Protein AF-A0A1Y1QGU8-F1 (afdb_monomer_lite)

Foldseek 3Di:
DDDDDPVVVVLVVVLVVVLVVLVVVLVVVQDDLQVLLVVLLVVLLVQVVVQCVVPPPPDDPVVSVVVVVVLVVVVVVPSNCPVVVVVSCVVCVVPTPCVVSVVVSVVCVVCSVVSNVVSVVVSCCVSVVVSVVVVVVVVVVVVVVVVVVVPPD

Organism: NCBI:txid525917

Secondary structure (DSSP, 8-state):
-PPPPHHHHHHHHHHHHHHHHHHHHHGGGS--HHHHHHHHHHHHHHHHHHHHHHH-TT--HHHHHHHHHHHHHHHTT-TT-HHHHHHHHHHHTTTS--HHHHHHHHHHHHHHHHHHHHHHHHHHHHHHHHHHHHHHHHHHHHHHHHHHHTT--

Sequence (153 aa):
MTRLNGWQRMWVVLSALYFLLVIFIAIPIFPTQKDIVITRLANATDAIYVYRKANDANFDELDELSKFDDFVDEYHEDQTGDKSIKVMQETWGSKVDFSDVETEYRQQIDALLMDQAKSIGVTLLAWFIPVVAVYLLGFGVAWIASGFRGNRS

pLDDT: mean 87.64, std 9.81, range [50.59, 97.69]

Structure (mmCIF, N/CA/C/O backbone):
data_AF-A0A1Y1QGU8-F1
#
_entry.id   AF-A0A1Y1QGU8-F1
#
loop_
_atom_site.group_PDB
_atom_site.id
_atom_site.type_symbol
_atom_site.label_atom_id
_atom_site.label_alt_id
_atom_site.label_comp_id
_atom_site.label_asym_id
_atom_site.label_entity_id
_atom_site.label_seq_id
_atom_site.pdbx_PDB_ins_code
_atom_site.Cartn_x
_atom_site.Cartn_y
_atom_site.Cartn_z
_atom_site.occupancy
_atom_site.B_iso_or_equiv
_atom_site.auth_seq_id
_atom_site.auth_comp_id
_atom_site.auth_asym_id
_atom_site.auth_atom_id
_atom_site.pdbx_PDB_model_num
ATOM 1 N N . MET A 1 1 ? 37.558 3.445 -19.987 1.00 50.69 1 MET A N 1
ATOM 2 C CA . MET A 1 1 ? 36.189 3.945 -19.727 1.00 50.69 1 MET A CA 1
ATOM 3 C C . MET A 1 1 ? 35.428 3.972 -21.044 1.00 50.69 1 MET A C 1
ATOM 5 O O . MET A 1 1 ? 35.697 4.823 -21.882 1.00 50.69 1 MET A O 1
ATOM 9 N N . THR A 1 2 ? 34.559 2.995 -21.283 1.00 69.19 2 THR A N 1
ATOM 10 C CA . THR A 1 2 ? 33.725 2.914 -22.492 1.00 69.19 2 THR A CA 1
ATOM 11 C C . THR A 1 2 ? 32.666 4.020 -22.463 1.00 69.19 2 THR A C 1
ATOM 13 O O . THR A 1 2 ? 31.872 4.089 -21.528 1.00 69.19 2 THR A O 1
ATOM 16 N N . ARG A 1 3 ? 32.667 4.925 -23.452 1.00 85.00 3 ARG A N 1
ATOM 17 C CA . ARG A 1 3 ? 31.634 5.966 -23.595 1.00 85.00 3 ARG A CA 1
ATOM 18 C C . ARG A 1 3 ? 30.297 5.318 -23.976 1.00 85.00 3 ARG A C 1
ATOM 20 O O . ARG A 1 3 ? 30.257 4.511 -24.897 1.00 85.00 3 ARG A O 1
ATOM 27 N N . LEU A 1 4 ? 29.218 5.697 -23.289 1.00 82.31 4 LEU A N 1
ATOM 28 C CA . LEU A 1 4 ? 27.850 5.294 -23.640 1.00 82.31 4 LEU A CA 1
ATOM 29 C C . LEU A 1 4 ? 27.455 5.867 -25.007 1.00 82.31 4 LEU A C 1
ATOM 31 O O . LEU A 1 4 ? 27.697 7.047 -25.280 1.00 82.31 4 LEU A O 1
ATOM 35 N N . ASN A 1 5 ? 26.797 5.055 -25.837 1.00 87.31 5 ASN A N 1
ATOM 36 C CA . ASN A 1 5 ? 26.268 5.508 -27.124 1.00 87.31 5 ASN A CA 1
ATOM 37 C C . ASN A 1 5 ? 25.134 6.528 -26.926 1.00 87.31 5 ASN A C 1
ATOM 39 O O . ASN A 1 5 ? 24.402 6.477 -25.937 1.00 87.31 5 ASN A O 1
ATOM 43 N N . GLY A 1 6 ? 24.951 7.439 -27.892 1.00 89.06 6 GLY A N 1
ATOM 44 C CA . GLY A 1 6 ? 23.916 8.485 -27.825 1.00 89.06 6 GLY A CA 1
ATOM 45 C C . GLY A 1 6 ? 22.507 7.937 -27.553 1.00 89.06 6 GLY A C 1
ATOM 46 O O . GLY A 1 6 ? 21.774 8.502 -26.747 1.00 89.06 6 GLY A O 1
ATOM 47 N N . TRP A 1 7 ? 22.181 6.775 -28.130 1.00 89.44 7 TRP A N 1
ATOM 48 C CA . TRP A 1 7 ? 20.940 6.038 -27.867 1.00 89.44 7 TRP A CA 1
ATOM 49 C C . TRP A 1 7 ? 20.775 5.634 -26.396 1.00 89.44 7 TRP A C 1
ATOM 51 O O . TRP A 1 7 ? 19.733 5.885 -25.799 1.00 89.44 7 TRP A O 1
ATOM 61 N N . GLN A 1 8 ? 21.819 5.062 -25.787 1.00 91.81 8 GLN A N 1
ATOM 62 C CA . GLN A 1 8 ? 21.777 4.607 -24.394 1.00 91.81 8 GLN A CA 1
ATOM 63 C C . GLN A 1 8 ? 21.550 5.780 -23.438 1.00 91.81 8 GLN A C 1
ATOM 65 O O . GLN A 1 8 ? 20.783 5.659 -22.489 1.00 91.81 8 GLN A O 1
ATOM 70 N N . ARG A 1 9 ? 22.167 6.936 -23.713 1.00 94.00 9 ARG A N 1
ATOM 71 C CA . ARG A 1 9 ? 21.987 8.145 -22.895 1.00 94.00 9 ARG A CA 1
ATOM 72 C C . ARG A 1 9 ? 20.540 8.642 -22.933 1.00 94.00 9 ARG A C 1
ATOM 74 O O . ARG A 1 9 ? 19.986 8.927 -21.879 1.00 94.00 9 ARG A O 1
ATOM 81 N N . MET A 1 10 ? 19.924 8.706 -24.118 1.00 93.88 10 MET A N 1
ATOM 82 C CA . 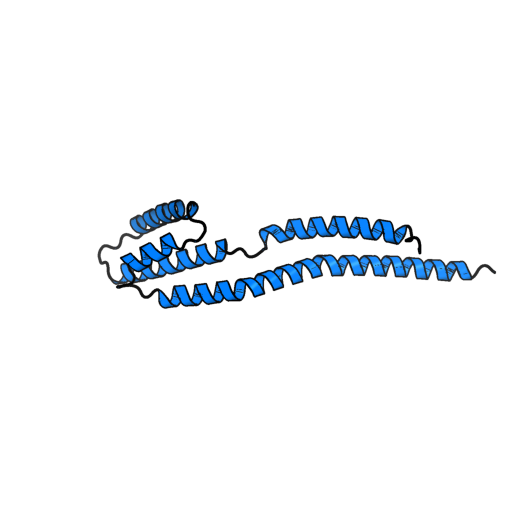MET A 1 10 ? 18.512 9.097 -24.245 1.00 93.88 10 MET A CA 1
ATOM 83 C C . MET A 1 10 ? 17.574 8.086 -23.583 1.00 93.88 10 MET A C 1
ATOM 85 O O . MET A 1 10 ? 16.657 8.485 -22.870 1.00 93.88 10 MET A O 1
ATOM 89 N N . TRP A 1 11 ? 17.830 6.787 -23.765 1.00 95.31 11 TRP A N 1
ATOM 90 C CA . TRP A 1 11 ? 17.016 5.731 -23.167 1.00 95.31 11 TRP A CA 1
ATOM 91 C C . TRP A 1 11 ? 17.018 5.784 -21.634 1.00 95.31 11 TRP A C 1
ATOM 93 O O . TRP A 1 11 ? 15.955 5.683 -21.028 1.00 95.31 11 TRP A O 1
ATOM 103 N N . VAL A 1 12 ? 18.178 6.009 -21.002 1.00 95.06 12 VAL A N 1
ATOM 104 C CA . VAL A 1 12 ? 18.266 6.143 -19.536 1.00 95.06 12 VAL A CA 1
ATOM 105 C C . VAL A 1 12 ? 17.424 7.320 -19.040 1.00 95.06 12 VAL A C 1
ATOM 107 O O . VAL A 1 12 ? 16.673 7.167 -18.080 1.00 95.06 12 VAL A O 1
ATOM 110 N N . VAL A 1 13 ? 17.510 8.478 -19.703 1.00 96.44 13 VAL A N 1
ATOM 111 C CA . VAL A 1 13 ? 16.733 9.669 -19.317 1.00 96.44 13 VAL A CA 1
ATOM 112 C C . VAL A 1 13 ? 15.233 9.412 -19.460 1.00 96.44 13 VAL A C 1
ATOM 114 O O . VAL A 1 13 ? 14.472 9.714 -18.545 1.00 96.44 13 VAL A O 1
ATOM 117 N N . LEU A 1 14 ? 14.807 8.810 -20.572 1.00 95.69 14 LEU A N 1
ATOM 118 C CA . LEU A 1 14 ? 13.398 8.495 -20.804 1.00 95.69 14 LEU A CA 1
ATOM 119 C C . LEU A 1 14 ? 12.867 7.467 -19.792 1.00 95.69 14 LEU A C 1
ATOM 121 O O . LEU A 1 14 ? 11.767 7.633 -19.276 1.00 95.69 14 LEU A O 1
ATOM 125 N N . SER A 1 15 ? 13.663 6.443 -19.471 1.00 96.06 15 SER A N 1
ATOM 126 C CA . SER A 1 15 ? 13.332 5.434 -18.457 1.00 96.06 15 SER A CA 1
ATOM 127 C C . SER A 1 15 ? 13.157 6.051 -17.068 1.00 96.06 15 SER A C 1
ATOM 129 O O . SER A 1 15 ? 12.194 5.728 -16.374 1.00 96.06 15 SER A O 1
ATOM 131 N N . ALA A 1 16 ? 14.040 6.978 -16.684 1.00 96.69 16 ALA A N 1
ATOM 132 C CA . ALA A 1 16 ? 13.941 7.688 -15.412 1.00 96.69 16 ALA A CA 1
ATOM 133 C C . ALA A 1 16 ? 12.689 8.580 -15.346 1.00 96.69 16 ALA A C 1
ATOM 135 O O . ALA A 1 16 ? 11.975 8.562 -14.347 1.00 96.69 16 ALA A O 1
ATOM 136 N N . LEU A 1 17 ? 12.381 9.317 -16.418 1.00 97.56 17 LEU A N 1
ATOM 137 C CA . LEU A 1 17 ? 11.161 10.129 -16.489 1.00 97.56 17 LEU A CA 1
ATOM 138 C C . LEU A 1 17 ? 9.896 9.265 -16.424 1.00 97.56 17 LEU A C 1
ATOM 140 O O . LEU A 1 17 ? 8.956 9.599 -15.705 1.00 97.56 17 LEU A O 1
ATOM 144 N N . TYR A 1 18 ? 9.883 8.133 -17.130 1.00 96.94 18 TYR A N 1
ATOM 145 C CA . TYR A 1 18 ? 8.770 7.191 -17.076 1.00 96.94 18 TYR A CA 1
ATOM 146 C C . TYR A 1 18 ? 8.611 6.570 -15.682 1.00 96.94 18 TYR A C 1
ATOM 148 O O . TYR A 1 18 ? 7.489 6.436 -15.202 1.00 96.94 18 TYR A O 1
ATOM 156 N N . PHE A 1 19 ? 9.715 6.262 -14.995 1.00 97.00 19 PHE A N 1
ATOM 157 C CA . PHE A 1 19 ? 9.675 5.755 -13.623 1.00 97.00 19 PHE A CA 1
ATOM 158 C C . PHE A 1 19 ? 8.976 6.720 -12.664 1.00 97.00 19 PHE A C 1
ATOM 160 O O . PHE A 1 19 ? 8.134 6.297 -11.878 1.00 97.00 19 PHE A O 1
ATOM 167 N N . LEU A 1 20 ? 9.279 8.020 -12.758 1.00 97.50 20 LEU A N 1
ATOM 168 C CA . LEU A 1 20 ? 8.628 9.043 -11.933 1.00 97.50 20 LEU A CA 1
ATOM 169 C C . LEU A 1 20 ? 7.114 9.082 -12.164 1.00 97.50 20 LEU A C 1
ATOM 171 O O . LEU A 1 20 ? 6.349 9.202 -11.210 1.00 97.50 20 LEU A O 1
ATOM 175 N N . LEU A 1 21 ? 6.682 8.933 -13.418 1.00 97.38 21 LEU A N 1
ATOM 176 C CA . LEU A 1 21 ? 5.265 8.860 -13.762 1.00 97.38 21 LEU A CA 1
ATOM 177 C C . LEU A 1 21 ? 4.601 7.605 -13.176 1.00 97.38 21 LEU A C 1
ATOM 179 O O . LEU A 1 21 ? 3.501 7.695 -12.637 1.00 97.38 21 LEU A O 1
ATOM 183 N N . VAL A 1 22 ? 5.273 6.452 -13.227 1.00 96.75 22 VAL A N 1
ATOM 184 C CA . VAL A 1 22 ? 4.773 5.208 -12.619 1.00 96.75 22 VAL A CA 1
ATOM 185 C C . VAL A 1 22 ? 4.662 5.340 -11.096 1.00 96.75 22 VAL A C 1
ATOM 187 O O . VAL A 1 22 ? 3.629 4.973 -10.541 1.00 96.75 22 VAL A O 1
ATOM 190 N N . ILE A 1 23 ? 5.665 5.920 -10.423 1.00 96.44 23 ILE A N 1
ATOM 191 C CA . ILE A 1 23 ? 5.607 6.188 -8.975 1.00 96.44 23 ILE A CA 1
ATOM 192 C C . ILE A 1 23 ? 4.414 7.082 -8.642 1.00 96.44 23 ILE A C 1
ATOM 194 O O . ILE A 1 23 ? 3.666 6.774 -7.719 1.00 96.44 23 ILE A O 1
ATOM 198 N N . PHE A 1 24 ? 4.215 8.167 -9.395 1.00 97.38 24 PHE A N 1
ATOM 199 C CA . PHE A 1 24 ? 3.114 9.098 -9.156 1.00 97.38 24 PHE A CA 1
ATOM 200 C C . PHE A 1 24 ? 1.744 8.402 -9.194 1.00 97.38 24 PHE A C 1
ATOM 202 O O . PHE A 1 24 ? 0.896 8.666 -8.347 1.00 97.38 24 PHE A O 1
ATOM 209 N N . ILE A 1 25 ? 1.553 7.467 -10.129 1.00 96.31 25 ILE A N 1
ATOM 210 C CA . ILE A 1 25 ? 0.325 6.665 -10.241 1.00 96.31 25 ILE A CA 1
ATOM 211 C C . ILE A 1 25 ? 0.221 5.617 -9.118 1.00 96.31 25 ILE A C 1
ATOM 213 O O . ILE A 1 25 ? -0.883 5.290 -8.691 1.00 96.31 25 ILE A O 1
ATOM 217 N N . ALA A 1 26 ? 1.346 5.095 -8.627 1.00 95.06 26 ALA A N 1
ATOM 218 C CA . ALA A 1 26 ? 1.374 4.052 -7.604 1.00 95.06 26 ALA A CA 1
ATOM 219 C C . ALA A 1 26 ? 1.072 4.561 -6.182 1.00 95.06 26 ALA A C 1
ATOM 221 O O . ALA A 1 26 ? 0.545 3.796 -5.377 1.00 95.06 26 ALA A O 1
ATOM 222 N N . ILE A 1 27 ? 1.364 5.832 -5.868 1.00 94.38 27 ILE A N 1
ATOM 223 C CA . ILE A 1 27 ? 1.138 6.434 -4.536 1.00 94.38 27 ILE A CA 1
ATOM 224 C C . ILE A 1 27 ? -0.276 6.170 -3.979 1.00 94.38 27 ILE A C 1
ATOM 226 O O . ILE A 1 27 ? -0.361 5.647 -2.870 1.00 94.38 27 ILE A O 1
ATOM 230 N N . PRO A 1 28 ? -1.382 6.474 -4.691 1.00 93.12 28 PRO A N 1
ATOM 231 C CA . PRO A 1 28 ? -2.732 6.265 -4.155 1.00 93.12 28 PRO A CA 1
ATOM 232 C C . PRO A 1 28 ? -3.138 4.790 -4.013 1.00 93.12 28 PRO A C 1
ATOM 234 O O . PRO A 1 28 ? -4.149 4.504 -3.387 1.00 93.12 28 PRO A O 1
ATOM 237 N N . ILE A 1 29 ? -2.387 3.857 -4.604 1.00 90.88 29 ILE A N 1
ATOM 238 C CA . ILE A 1 29 ? -2.673 2.412 -4.581 1.00 90.88 29 ILE A CA 1
ATOM 239 C C . ILE A 1 29 ? -1.860 1.721 -3.471 1.00 90.88 29 ILE A C 1
ATOM 241 O O . ILE A 1 29 ? -2.039 0.534 -3.194 1.00 90.88 29 ILE A O 1
ATOM 245 N N . PHE A 1 30 ? -0.923 2.435 -2.843 1.00 91.81 30 PHE A N 1
ATOM 246 C CA . PHE A 1 30 ? -0.041 1.848 -1.851 1.00 91.81 30 PHE A CA 1
ATOM 247 C C . PHE A 1 30 ? -0.812 1.540 -0.559 1.00 91.81 30 PHE A C 1
ATOM 249 O O . PHE A 1 30 ? -1.361 2.465 0.039 1.00 91.81 30 PHE A O 1
ATOM 256 N N . PRO A 1 31 ? -0.848 0.273 -0.104 1.00 88.88 31 PRO A N 1
ATOM 257 C CA . PRO A 1 31 ? -1.631 -0.097 1.067 1.00 88.88 31 PRO A CA 1
ATOM 258 C C . PRO A 1 31 ? -1.055 0.557 2.325 1.00 88.88 31 PRO A C 1
ATOM 260 O O . PRO A 1 31 ? 0.142 0.432 2.627 1.00 88.88 31 PRO A O 1
ATOM 263 N N . THR A 1 32 ? -1.915 1.262 3.062 1.00 90.94 32 THR A N 1
ATOM 264 C CA . THR A 1 32 ? -1.527 1.995 4.267 1.00 90.94 32 THR A CA 1
ATOM 265 C C . THR A 1 32 ? -2.101 1.346 5.521 1.00 90.94 32 THR A C 1
ATOM 267 O O . THR A 1 32 ? -3.165 0.735 5.501 1.00 90.94 32 THR A O 1
ATOM 270 N N . GLN A 1 33 ? -1.409 1.508 6.653 1.00 88.94 33 GLN A N 1
ATOM 271 C CA . GLN A 1 33 ? -1.931 1.049 7.948 1.00 88.94 33 GLN A CA 1
ATOM 272 C C . GLN A 1 33 ? -3.258 1.727 8.308 1.00 88.94 33 GLN A C 1
ATOM 274 O O . GLN A 1 33 ? -4.074 1.136 9.006 1.00 88.94 33 GLN A O 1
ATOM 279 N N . LYS A 1 34 ? -3.490 2.945 7.804 1.00 87.25 34 LYS A N 1
ATOM 280 C CA . LYS A 1 34 ? -4.704 3.714 8.091 1.00 87.25 34 LYS A CA 1
ATOM 281 C C . LYS A 1 34 ? -5.955 2.977 7.626 1.00 87.25 34 LYS A C 1
ATOM 283 O O . LYS A 1 34 ? -6.928 2.932 8.369 1.00 87.25 34 LYS A O 1
ATOM 288 N N . ASP A 1 35 ? -5.897 2.342 6.459 1.00 87.56 35 ASP A N 1
ATOM 289 C CA . ASP A 1 35 ? -7.026 1.595 5.896 1.00 87.56 35 ASP A CA 1
ATOM 290 C C . ASP A 1 35 ? -7.397 0.385 6.773 1.00 87.56 35 ASP A C 1
ATOM 292 O O . ASP A 1 35 ? -8.574 0.107 7.011 1.00 87.56 35 ASP A O 1
ATOM 296 N N . ILE A 1 36 ? -6.386 -0.289 7.332 1.00 90.81 36 ILE A N 1
ATOM 297 C CA . ILE A 1 36 ? -6.567 -1.430 8.242 1.00 90.81 36 ILE A CA 1
ATOM 298 C C . ILE A 1 36 ? -7.195 -0.976 9.564 1.00 90.81 36 ILE A C 1
ATOM 300 O O . ILE A 1 36 ? -8.117 -1.618 10.063 1.00 90.81 36 ILE A O 1
ATOM 304 N N . VAL A 1 37 ? -6.733 0.140 10.138 1.00 88.81 37 VAL A N 1
ATOM 305 C CA . VAL A 1 37 ? -7.280 0.644 11.410 1.00 88.81 37 VAL A CA 1
ATOM 306 C C . VAL A 1 37 ? -8.727 1.117 11.243 1.00 88.81 37 VAL A C 1
ATOM 308 O O . VAL A 1 37 ? -9.564 0.802 12.087 1.00 88.81 37 VAL A O 1
ATOM 311 N N . ILE A 1 38 ? -9.055 1.793 10.136 1.00 86.94 38 ILE A N 1
ATOM 312 C CA . ILE A 1 38 ? -10.441 2.183 9.819 1.00 86.94 38 ILE A CA 1
ATOM 313 C C . ILE A 1 38 ? -11.334 0.941 9.718 1.00 86.94 38 ILE A C 1
ATOM 315 O O . ILE A 1 38 ? -12.423 0.917 10.287 1.00 86.94 38 ILE A O 1
ATOM 319 N N . THR A 1 39 ? -10.852 -0.114 9.058 1.00 90.06 39 THR A N 1
ATOM 320 C CA . THR A 1 39 ? -11.587 -1.382 8.933 1.00 90.06 39 THR A CA 1
ATOM 321 C C . THR A 1 39 ? -11.786 -2.055 10.295 1.00 90.06 39 THR A C 1
ATOM 323 O O . THR A 1 39 ? -12.890 -2.486 10.614 1.00 90.06 39 THR A O 1
ATOM 326 N N . ARG A 1 40 ? -10.753 -2.079 11.151 1.00 91.44 40 ARG A N 1
ATOM 327 C CA . ARG A 1 40 ? -10.846 -2.598 12.528 1.00 91.44 40 ARG A CA 1
ATOM 328 C C . ARG A 1 40 ? -11.913 -1.861 13.337 1.00 91.44 40 ARG A C 1
ATOM 330 O O . ARG A 1 40 ? -12.689 -2.501 14.042 1.00 91.44 40 ARG A O 1
ATOM 337 N N . LEU A 1 41 ? -11.949 -0.531 13.245 1.00 89.69 41 LEU A N 1
ATOM 338 C CA . LEU A 1 41 ? -12.940 0.294 13.937 1.00 89.69 41 LEU A CA 1
ATOM 339 C C . LEU A 1 41 ? -14.351 0.043 13.414 1.00 89.69 41 LEU A C 1
ATOM 341 O O . LEU A 1 41 ? -15.260 -0.138 14.218 1.00 89.69 41 LEU A O 1
ATOM 345 N N . ALA A 1 42 ? -14.525 -0.036 12.094 1.00 88.88 42 ALA A N 1
ATOM 346 C CA . ALA A 1 42 ? -15.808 -0.370 11.488 1.00 88.88 42 ALA A CA 1
ATOM 347 C C . ALA A 1 42 ? -16.328 -1.734 11.980 1.00 88.88 42 ALA A C 1
ATOM 349 O O . ALA A 1 42 ? -17.476 -1.829 12.408 1.00 88.88 42 ALA A O 1
ATOM 350 N N . ASN A 1 43 ? -15.468 -2.758 12.015 1.00 91.44 43 ASN A N 1
ATOM 351 C CA . ASN A 1 43 ? -15.835 -4.098 12.482 1.00 91.44 43 ASN A CA 1
ATOM 352 C C . ASN A 1 43 ? -16.136 -4.127 13.994 1.00 91.44 43 ASN A C 1
ATOM 354 O O . ASN A 1 43 ? -17.062 -4.808 14.430 1.00 91.44 43 ASN A O 1
ATOM 358 N N . ALA A 1 44 ? -15.390 -3.368 14.806 1.00 90.50 44 ALA A N 1
ATOM 359 C CA . ALA A 1 44 ? -15.657 -3.237 16.241 1.00 90.50 44 ALA A CA 1
ATOM 360 C C . ALA A 1 44 ? -17.014 -2.570 16.514 1.00 90.50 44 ALA A C 1
ATOM 362 O O . ALA A 1 44 ? -17.779 -3.047 17.357 1.00 90.50 44 ALA A O 1
ATOM 363 N N . THR A 1 45 ? -17.332 -1.497 15.787 1.00 87.75 45 THR A N 1
ATOM 364 C CA . THR A 1 45 ? -18.631 -0.826 15.880 1.00 87.75 45 THR A CA 1
ATOM 365 C C . THR A 1 45 ? -19.760 -1.740 15.431 1.00 87.75 45 THR A C 1
ATOM 367 O O . THR A 1 45 ? -20.781 -1.806 16.112 1.00 87.75 45 THR A O 1
ATOM 370 N N . ASP A 1 46 ? -19.583 -2.475 14.331 1.00 90.06 46 ASP A N 1
ATOM 371 C CA . ASP A 1 46 ? -20.592 -3.416 13.839 1.00 90.06 46 ASP A CA 1
ATOM 372 C C . ASP A 1 46 ? -20.902 -4.501 14.883 1.00 90.06 46 ASP A C 1
ATOM 374 O O . ASP A 1 46 ? -22.066 -4.765 15.181 1.00 90.06 46 ASP A O 1
ATOM 378 N N . ALA A 1 47 ? -19.881 -5.040 15.558 1.00 90.88 47 ALA A N 1
ATOM 379 C CA . ALA A 1 47 ? -20.073 -6.002 16.644 1.00 90.88 47 ALA A CA 1
ATOM 380 C C . ALA A 1 47 ? -20.903 -5.426 17.812 1.00 90.88 47 ALA A C 1
ATOM 382 O O . ALA A 1 47 ? -21.798 -6.098 18.339 1.00 90.88 47 ALA A O 1
ATOM 383 N N . ILE A 1 48 ? -20.652 -4.169 18.197 1.00 89.38 48 ILE A N 1
ATOM 384 C CA . ILE A 1 48 ? -21.433 -3.467 19.229 1.00 89.38 48 ILE A CA 1
ATOM 385 C C . ILE A 1 48 ? -22.868 -3.228 18.749 1.00 89.38 48 ILE A C 1
ATOM 387 O O . ILE A 1 48 ? -23.814 -3.493 19.497 1.00 89.38 48 ILE A O 1
ATOM 391 N N . TYR A 1 49 ? -23.039 -2.766 17.509 1.00 87.31 49 TYR A N 1
ATOM 392 C CA . TYR A 1 49 ? -24.340 -2.518 16.893 1.00 87.31 49 TYR A CA 1
ATOM 393 C C . TYR A 1 49 ? -25.187 -3.795 16.871 1.00 87.31 49 TYR A C 1
ATOM 395 O O . TYR A 1 49 ? -26.322 -3.790 17.352 1.00 87.31 49 TYR A O 1
ATOM 403 N N . VAL A 1 50 ? -24.627 -4.915 16.402 1.00 89.88 50 VAL A N 1
ATOM 404 C CA . VAL A 1 50 ? -25.304 -6.219 16.351 1.00 89.88 50 VAL A CA 1
ATOM 405 C C . VAL A 1 50 ? -25.716 -6.679 17.749 1.00 89.88 50 VAL A C 1
ATOM 407 O O . VAL A 1 50 ? -26.869 -7.071 17.952 1.00 89.88 50 VAL A O 1
ATOM 410 N N . TYR A 1 51 ? -24.815 -6.590 18.733 1.00 89.12 51 TYR A N 1
ATOM 411 C CA . TYR A 1 51 ? -25.133 -6.939 20.118 1.00 89.12 51 TYR A CA 1
ATOM 412 C C . TYR A 1 51 ? -26.267 -6.077 20.678 1.00 89.12 51 TYR A C 1
ATOM 414 O O . TYR A 1 51 ? -27.190 -6.592 21.315 1.00 89.12 51 TYR A O 1
ATOM 422 N N . ARG A 1 52 ? -26.211 -4.761 20.460 1.00 87.12 52 ARG A N 1
ATOM 423 C CA . ARG A 1 52 ? -27.180 -3.824 21.024 1.00 87.12 52 ARG A CA 1
ATOM 424 C C . ARG A 1 52 ? -28.546 -3.977 20.376 1.00 87.12 52 ARG A C 1
ATOM 426 O O . ARG A 1 52 ? -29.531 -4.089 21.093 1.00 87.12 52 ARG A O 1
ATOM 433 N N . LYS A 1 53 ? -28.601 -4.105 19.052 1.00 88.62 53 LYS A N 1
ATOM 434 C CA . LYS A 1 53 ? -29.829 -4.398 18.302 1.00 88.62 53 LYS A CA 1
ATOM 435 C C . LYS A 1 53 ? -30.518 -5.678 18.777 1.00 88.62 53 LYS A C 1
ATOM 437 O O . LYS A 1 53 ? -31.742 -5.752 18.779 1.00 88.62 53 LYS A O 1
ATOM 442 N N . ALA A 1 54 ? -29.745 -6.683 19.185 1.00 89.25 54 ALA A N 1
ATOM 443 C CA . ALA A 1 54 ? -30.287 -7.936 19.702 1.00 89.25 54 ALA A CA 1
ATOM 444 C C . ALA A 1 54 ? -30.810 -7.838 21.149 1.00 89.25 54 ALA A C 1
ATOM 446 O O . ALA A 1 54 ? -31.659 -8.641 21.533 1.00 89.25 54 ALA A O 1
ATOM 447 N N . ASN A 1 55 ? -30.312 -6.892 21.954 1.00 89.38 55 ASN A N 1
ATOM 448 C CA . ASN A 1 55 ? -30.549 -6.852 23.404 1.00 89.38 55 ASN A CA 1
ATOM 449 C C . ASN A 1 55 ? -31.283 -5.598 23.912 1.00 89.38 55 ASN A C 1
ATOM 451 O O . ASN A 1 55 ? -31.762 -5.603 25.045 1.00 89.38 55 ASN A O 1
ATOM 455 N N . ASP A 1 56 ? -31.379 -4.532 23.118 1.00 86.62 56 ASP A N 1
ATOM 456 C CA . ASP A 1 56 ? -32.007 -3.265 23.495 1.00 86.62 56 ASP A CA 1
ATOM 457 C C . ASP A 1 56 ? -33.370 -3.115 22.806 1.00 86.62 56 ASP A C 1
ATOM 459 O O . ASP A 1 56 ? -33.468 -2.919 21.596 1.00 86.62 56 ASP A O 1
ATOM 463 N N . ALA A 1 57 ? -34.444 -3.209 23.592 1.00 74.12 57 ALA A N 1
ATOM 464 C CA . ALA A 1 57 ? -35.813 -3.089 23.090 1.00 74.12 57 ALA A CA 1
ATOM 465 C C . ALA A 1 57 ? -36.156 -1.671 22.593 1.00 74.12 57 ALA A C 1
ATOM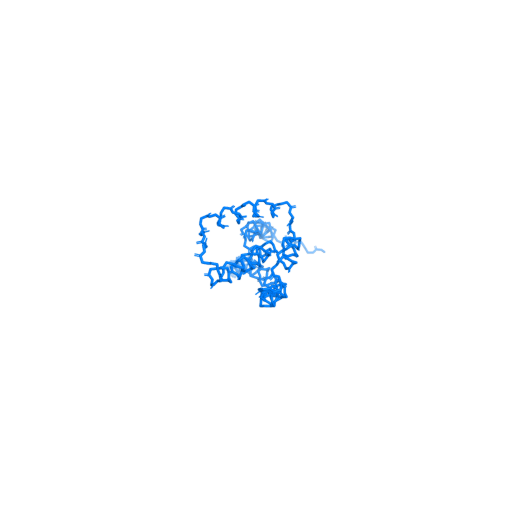 467 O O . ALA A 1 57 ? -37.134 -1.514 21.866 1.00 74.12 57 ALA A O 1
ATOM 468 N N . ASN A 1 58 ? -35.365 -0.659 22.973 1.00 81.56 58 ASN A N 1
ATOM 469 C CA . ASN A 1 58 ? -35.533 0.736 22.563 1.00 81.56 58 ASN A CA 1
ATOM 470 C C . ASN A 1 58 ? -34.399 1.197 21.638 1.00 81.56 58 ASN A C 1
ATOM 472 O O . ASN A 1 58 ? -34.046 2.375 21.634 1.00 81.56 58 ASN A O 1
ATOM 476 N N . PHE A 1 59 ? -33.805 0.273 20.884 1.00 79.62 59 PHE A N 1
ATOM 477 C CA . PHE A 1 59 ? -32.736 0.595 19.952 1.00 79.62 59 PHE A CA 1
ATOM 478 C C . PHE A 1 59 ? -33.212 1.596 18.885 1.00 79.62 59 PHE A C 1
ATOM 480 O O . PHE A 1 59 ? -34.042 1.256 18.039 1.00 79.62 59 PHE A O 1
ATOM 487 N N . ASP A 1 60 ? -32.673 2.817 18.923 1.00 81.44 60 ASP A N 1
ATOM 488 C CA . ASP A 1 60 ? -32.829 3.819 17.868 1.00 81.44 60 ASP A CA 1
ATOM 489 C C . ASP A 1 60 ? -31.557 3.852 17.014 1.00 81.44 60 ASP A C 1
ATOM 491 O O . ASP A 1 60 ? -30.481 4.247 17.462 1.00 81.44 60 ASP A O 1
ATOM 495 N N . GLU A 1 61 ? -31.687 3.402 15.770 1.00 74.31 61 GLU A N 1
ATOM 496 C CA . GLU A 1 61 ? -30.591 3.299 14.809 1.00 74.31 61 GLU A CA 1
ATOM 497 C C . GLU A 1 61 ? -30.014 4.670 14.422 1.00 74.31 61 GLU A C 1
ATOM 499 O O . GLU A 1 61 ? -28.820 4.774 14.144 1.00 74.31 61 GLU A O 1
ATOM 504 N N . LEU A 1 62 ? -30.829 5.731 14.442 1.00 75.25 62 LEU A N 1
ATOM 505 C CA . LEU A 1 62 ? -30.394 7.070 14.039 1.00 75.25 62 LEU A CA 1
ATOM 506 C C . LEU A 1 62 ? -29.512 7.742 15.101 1.00 75.25 62 LEU A C 1
ATOM 508 O O . LEU A 1 62 ? -28.536 8.396 14.741 1.00 75.25 62 LEU A O 1
ATOM 512 N N . ASP A 1 63 ? -29.812 7.544 16.389 1.00 79.94 63 ASP A N 1
ATOM 513 C CA . ASP A 1 63 ? -29.009 8.072 17.508 1.00 79.94 63 ASP A CA 1
ATOM 514 C C . ASP A 1 63 ? -27.618 7.411 17.568 1.00 79.94 63 ASP A C 1
ATOM 516 O O . ASP A 1 63 ? -26.602 8.051 17.854 1.00 79.94 63 ASP A O 1
ATOM 520 N N . GLU A 1 64 ? -27.545 6.122 17.235 1.00 72.00 64 GLU A N 1
ATOM 521 C CA . GLU A 1 64 ? -26.282 5.381 17.215 1.00 72.00 64 GLU A CA 1
ATOM 522 C C . GLU A 1 64 ? -25.405 5.746 16.016 1.00 72.00 64 GLU A C 1
ATOM 524 O O . GLU A 1 64 ? -24.194 5.900 16.176 1.00 72.00 64 GLU A O 1
ATOM 529 N N . LEU A 1 65 ? -26.002 5.961 14.838 1.00 72.25 65 LEU A N 1
ATOM 530 C CA . LEU A 1 65 ? -25.263 6.449 13.673 1.00 72.25 65 LEU A CA 1
ATOM 531 C C . LEU A 1 65 ? -24.667 7.843 13.918 1.00 72.25 65 LEU A C 1
ATOM 533 O O . LEU A 1 65 ? -23.532 8.078 13.514 1.00 72.25 65 LEU A O 1
ATOM 537 N N . SER A 1 66 ? -25.367 8.739 14.630 1.00 79.81 66 SER A N 1
ATOM 538 C CA . SER A 1 66 ? -24.796 10.049 14.982 1.00 79.81 66 SER A CA 1
ATOM 539 C C . SER A 1 66 ? -23.631 9.959 15.966 1.00 79.81 66 SER A C 1
ATOM 541 O O . SER A 1 66 ? -22.637 10.654 15.794 1.00 79.81 66 SER A O 1
ATOM 543 N N . LYS A 1 67 ? -23.699 9.066 16.963 1.00 76.06 67 LYS A N 1
ATOM 544 C CA . LYS A 1 67 ? -22.577 8.860 17.899 1.00 76.06 67 LYS A CA 1
ATOM 545 C C . LYS A 1 67 ? -21.367 8.232 17.223 1.00 76.06 67 LYS A C 1
ATOM 547 O O . LYS A 1 67 ? -20.241 8.465 17.653 1.00 76.06 67 LYS A O 1
ATOM 552 N N . PHE A 1 68 ? -21.594 7.409 16.201 1.00 70.81 68 PHE A N 1
ATOM 553 C CA . PHE A 1 68 ? -20.509 6.866 15.399 1.00 70.81 68 PHE A CA 1
ATOM 554 C C . PHE A 1 68 ? -19.803 7.963 14.596 1.00 70.81 68 PHE A C 1
ATOM 556 O O . PHE A 1 68 ? -18.579 7.955 14.551 1.00 70.81 68 PHE A O 1
ATOM 563 N N . ASP A 1 69 ? -20.544 8.918 14.032 1.00 74.25 69 ASP A N 1
ATOM 564 C CA . ASP A 1 69 ? -19.968 10.058 13.303 1.00 74.25 69 ASP A CA 1
ATOM 565 C C . ASP A 1 69 ? -19.068 10.910 14.219 1.00 74.25 69 ASP A C 1
ATOM 567 O O . ASP A 1 69 ? -17.894 11.112 13.915 1.00 74.25 69 ASP A O 1
ATOM 571 N N . ASP A 1 70 ? -19.559 11.265 15.414 1.00 75.88 70 ASP A N 1
ATOM 572 C CA . ASP A 1 70 ? -18.773 11.983 16.434 1.00 75.88 70 ASP A CA 1
ATOM 573 C C . ASP A 1 70 ? -17.499 11.215 16.836 1.00 75.88 70 ASP A C 1
ATOM 575 O O . ASP A 1 70 ? -16.432 11.791 17.057 1.00 75.88 70 ASP A O 1
ATOM 579 N N . PHE A 1 71 ? -17.592 9.887 16.916 1.00 69.94 71 PHE A N 1
ATOM 580 C CA . PHE A 1 71 ? -16.462 9.030 17.255 1.00 69.94 71 PHE A CA 1
ATOM 581 C C . PHE A 1 71 ? -15.432 8.923 16.120 1.00 69.94 71 PHE A C 1
ATOM 583 O O . PHE A 1 71 ? -14.229 8.837 16.379 1.00 69.94 71 PHE A O 1
ATOM 590 N N . VAL A 1 72 ? -15.880 8.918 14.861 1.00 69.44 72 VAL A N 1
ATOM 591 C CA . VAL A 1 72 ? -15.002 8.953 13.681 1.00 69.44 72 VAL A CA 1
ATOM 592 C C . VAL A 1 72 ? -14.268 10.294 13.601 1.00 69.44 72 VAL A C 1
ATOM 594 O O . VAL A 1 72 ? -13.074 10.318 13.288 1.00 69.44 72 VAL A O 1
ATOM 597 N N . ASP A 1 73 ? -14.935 11.387 13.966 1.00 72.94 73 ASP A N 1
ATOM 598 C CA . ASP A 1 73 ? -14.318 12.709 14.074 1.00 72.94 73 ASP A CA 1
ATOM 599 C C . ASP A 1 73 ? -13.263 12.772 15.192 1.00 72.94 73 ASP A C 1
ATOM 601 O O . ASP A 1 73 ? -12.170 13.298 14.974 1.00 72.94 73 ASP A O 1
ATOM 605 N N . GLU A 1 74 ? -13.511 12.165 16.357 1.00 69.06 74 GLU A N 1
ATOM 606 C CA . GLU A 1 74 ? -12.497 12.043 17.420 1.00 69.06 74 GLU A CA 1
ATOM 607 C C . GLU A 1 74 ? -11.324 11.135 16.997 1.00 69.06 74 GLU A C 1
ATOM 609 O O . GLU A 1 74 ? -10.156 11.404 17.297 1.00 69.06 74 GLU A O 1
ATOM 614 N N . TYR A 1 75 ? -11.599 10.089 16.213 1.00 65.19 75 TYR A N 1
ATOM 615 C CA . TYR A 1 75 ? -10.575 9.208 15.651 1.00 65.19 75 TYR A CA 1
ATOM 616 C C . TYR A 1 75 ? -9.637 9.922 14.664 1.00 65.19 75 TYR A C 1
ATOM 618 O O . TYR A 1 75 ? -8.457 9.571 14.577 1.00 65.19 75 TYR A O 1
ATOM 626 N N . HIS A 1 76 ? -10.095 10.965 13.965 1.00 67.50 76 HIS A N 1
ATOM 627 C CA . HIS A 1 76 ? -9.220 11.754 13.094 1.00 67.50 76 HIS A CA 1
ATOM 628 C C . HIS A 1 76 ? -8.032 12.396 13.842 1.00 67.50 76 HIS A C 1
ATOM 630 O O . HIS A 1 76 ? -7.020 12.717 13.206 1.00 67.50 76 HIS A O 1
ATOM 636 N N . GLU A 1 77 ? -8.100 12.515 15.173 1.00 70.31 77 GLU A N 1
ATOM 637 C CA . GLU A 1 77 ? -7.019 13.021 16.022 1.00 70.31 77 GLU A CA 1
ATOM 638 C C . GLU A 1 77 ? -6.015 11.926 16.468 1.00 70.31 77 GLU A C 1
ATOM 640 O O . GLU A 1 77 ? -4.838 12.228 16.692 1.00 70.31 77 GLU A O 1
ATOM 645 N N . ASP A 1 78 ? -6.416 10.645 16.517 1.00 71.88 78 ASP A N 1
ATOM 646 C CA . ASP A 1 78 ? -5.585 9.507 16.958 1.00 71.88 78 ASP A CA 1
ATOM 647 C C . ASP A 1 78 ? -5.288 8.515 15.818 1.00 71.88 78 ASP A C 1
ATOM 649 O O . ASP A 1 78 ? -5.999 7.538 15.595 1.00 71.88 78 ASP A O 1
ATOM 653 N N . GLN A 1 79 ? -4.178 8.730 15.102 1.00 68.06 79 GLN A N 1
ATOM 654 C CA . GLN A 1 79 ? -3.838 7.968 13.886 1.00 68.06 79 GLN A CA 1
ATOM 655 C C . GLN A 1 79 ? -3.655 6.450 14.068 1.00 68.06 79 GLN A C 1
ATOM 657 O O . GLN A 1 79 ? -3.576 5.743 13.062 1.00 68.06 79 GLN A O 1
ATOM 662 N N . THR A 1 80 ? -3.530 5.940 15.296 1.00 74.50 80 THR A N 1
ATOM 663 C CA . THR A 1 80 ? -3.362 4.500 15.550 1.00 74.50 80 THR A CA 1
ATOM 664 C C . THR A 1 80 ? -4.668 3.785 15.886 1.00 74.50 80 THR A C 1
ATOM 666 O O . THR A 1 80 ? -4.714 2.563 15.786 1.00 74.50 80 THR A O 1
ATOM 669 N N . GLY A 1 81 ? -5.722 4.505 16.292 1.00 76.00 81 GLY A N 1
ATOM 670 C CA . GLY A 1 81 ? -7.012 3.919 16.694 1.00 76.00 81 GLY A CA 1
ATOM 671 C C . GLY A 1 81 ? -6.974 3.037 17.936 1.00 76.00 81 GLY A C 1
ATOM 672 O O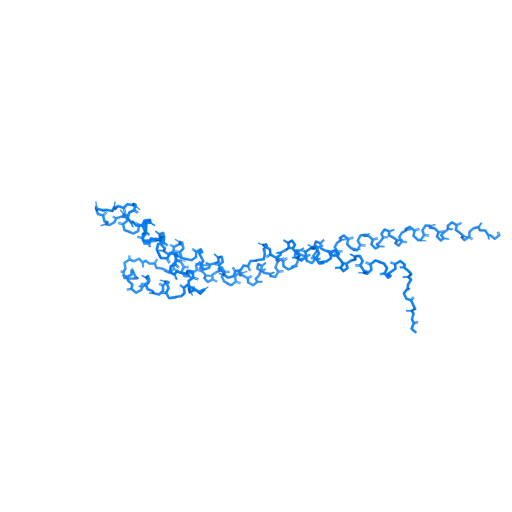 . GLY A 1 81 ? -7.989 2.447 18.309 1.00 76.00 81 GLY A O 1
ATOM 673 N N . ASP A 1 82 ? -5.824 2.947 18.601 1.00 85.19 82 ASP A N 1
ATOM 674 C CA . ASP A 1 82 ? -5.656 2.091 19.768 1.00 85.19 82 ASP A CA 1
ATOM 675 C C . ASP A 1 82 ? -6.431 2.630 20.970 1.00 85.19 82 ASP A C 1
ATOM 677 O O . ASP A 1 82 ? -6.983 1.838 21.734 1.00 85.19 82 ASP A O 1
ATOM 681 N N . LYS A 1 83 ? -6.526 3.958 21.143 1.00 85.62 83 LYS A N 1
ATOM 682 C CA . LYS A 1 83 ? -7.330 4.534 22.232 1.00 85.62 83 LYS A CA 1
ATOM 683 C C . LYS A 1 83 ? -8.809 4.244 22.022 1.00 85.62 83 LYS A C 1
ATOM 685 O O . LYS A 1 83 ? -9.461 3.752 22.937 1.00 85.62 83 LYS A O 1
ATOM 690 N N . SER A 1 84 ? -9.298 4.488 20.811 1.00 84.12 84 SER A N 1
ATOM 691 C CA . SER A 1 84 ? -10.670 4.231 20.379 1.00 84.12 84 SER A CA 1
ATOM 692 C C . SER A 1 84 ? -11.085 2.778 20.634 1.00 84.12 84 SER A C 1
ATOM 694 O O . SER A 1 84 ? -12.068 2.525 21.332 1.00 84.12 84 SER A O 1
ATOM 696 N N . ILE A 1 85 ? -10.288 1.810 20.168 1.00 86.94 85 ILE A N 1
ATOM 697 C CA . ILE A 1 85 ? -10.555 0.384 20.407 1.00 86.94 85 ILE A CA 1
ATOM 698 C C . ILE A 1 85 ? -10.470 0.036 21.893 1.00 86.94 85 ILE A C 1
ATOM 700 O O . ILE A 1 85 ? -11.310 -0.707 22.397 1.00 86.94 85 ILE A O 1
ATOM 704 N N . LYS A 1 86 ? -9.489 0.577 22.621 1.00 89.19 86 LYS A N 1
ATOM 705 C CA . LYS A 1 86 ? -9.343 0.312 24.054 1.00 89.19 86 LYS A CA 1
ATOM 706 C C . LYS A 1 86 ? -10.552 0.804 24.849 1.00 89.19 86 LYS A C 1
ATOM 708 O O . LYS A 1 86 ? -11.049 0.068 25.694 1.00 89.19 86 LYS A O 1
ATOM 713 N N . VAL A 1 87 ? -11.063 1.999 24.551 1.00 86.81 87 VAL A N 1
ATOM 714 C CA . VAL A 1 87 ? -12.279 2.537 25.180 1.00 86.81 87 VAL A CA 1
ATOM 715 C C . VAL A 1 87 ? -13.486 1.649 24.870 1.00 86.81 87 VAL A C 1
ATOM 717 O O . VAL A 1 87 ? -14.259 1.329 25.778 1.00 86.81 87 VAL A O 1
ATOM 720 N N . MET A 1 88 ? -13.628 1.182 23.624 1.00 86.75 88 MET A N 1
ATOM 721 C CA . MET A 1 88 ? -14.686 0.234 23.260 1.00 86.75 88 MET A CA 1
ATOM 722 C C . MET A 1 88 ? -14.561 -1.087 24.023 1.00 86.75 88 MET A C 1
ATOM 724 O O . MET A 1 88 ? -15.551 -1.567 24.568 1.00 86.75 88 MET A O 1
ATOM 728 N N . GLN A 1 89 ? -13.359 -1.654 24.120 1.00 90.38 89 GLN A N 1
ATOM 729 C CA . GLN A 1 89 ? -13.108 -2.895 24.854 1.00 90.38 89 GLN A CA 1
ATOM 730 C C . GLN A 1 89 ? -13.340 -2.740 26.361 1.00 90.38 89 GLN A C 1
ATOM 732 O O . GLN A 1 89 ? -13.931 -3.620 26.979 1.00 90.38 89 GLN A O 1
ATOM 737 N N . GLU A 1 90 ? -12.933 -1.627 26.970 1.00 89.94 90 GLU A N 1
ATOM 738 C CA . GLU A 1 90 ? -13.189 -1.360 28.391 1.00 89.94 90 GLU A CA 1
ATOM 739 C C . GLU A 1 90 ? -14.690 -1.189 28.673 1.00 89.94 90 GLU A C 1
ATOM 741 O O . GLU A 1 90 ? -15.192 -1.669 29.690 1.00 89.94 90 GLU A O 1
ATOM 746 N N . THR A 1 91 ? -15.426 -0.564 27.749 1.00 88.50 91 THR A N 1
ATOM 747 C CA . THR A 1 91 ? -16.865 -0.296 27.898 1.00 88.50 91 THR A CA 1
ATOM 748 C C . THR A 1 91 ? -17.725 -1.526 27.589 1.00 88.50 91 THR A C 1
ATOM 750 O O . THR A 1 91 ? -18.689 -1.818 28.302 1.00 88.50 91 THR A O 1
ATOM 753 N N . TRP A 1 92 ? -17.383 -2.265 26.532 1.00 89.12 92 TRP A N 1
ATOM 754 C CA . TRP A 1 92 ? -18.219 -3.316 25.944 1.00 89.12 92 TRP A CA 1
ATOM 755 C C . TRP A 1 92 ? -17.605 -4.711 25.997 1.00 89.12 92 TRP A C 1
ATOM 757 O O . TRP A 1 92 ? -18.322 -5.674 25.753 1.00 89.12 92 TRP A O 1
ATOM 767 N N . GLY A 1 93 ? -16.332 -4.872 26.358 1.00 90.00 93 GLY A N 1
ATOM 768 C CA . GLY A 1 93 ? -15.630 -6.163 26.300 1.00 90.00 93 GLY A CA 1
ATOM 769 C C . GLY A 1 93 ? -16.161 -7.233 27.256 1.00 90.00 93 GLY A C 1
ATOM 77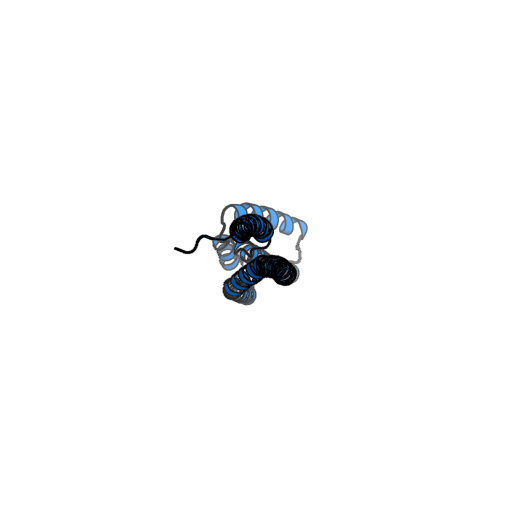0 O O . GLY A 1 93 ? -15.851 -8.407 27.102 1.00 90.00 93 GLY A O 1
ATOM 771 N N . SER A 1 94 ? -16.997 -6.857 28.230 1.00 93.06 94 SER A N 1
ATOM 772 C CA . SER A 1 94 ? -17.740 -7.818 29.062 1.00 93.06 94 SER A CA 1
ATOM 773 C C . SER A 1 94 ? -18.993 -8.387 28.382 1.00 93.06 94 SER A C 1
ATOM 775 O O . SER A 1 94 ? -19.549 -9.376 28.855 1.00 93.06 94 SER A O 1
ATOM 777 N N . LYS A 1 95 ? -19.460 -7.750 27.303 1.00 91.12 95 LYS A N 1
ATOM 778 C CA . LYS A 1 95 ? -20.730 -8.029 26.616 1.00 91.12 95 LYS A CA 1
ATOM 779 C C . LYS A 1 95 ? -20.539 -8.478 25.170 1.00 91.12 95 LYS A C 1
ATOM 781 O O . LYS A 1 95 ? -21.314 -9.292 24.681 1.00 91.12 95 LYS A O 1
ATOM 786 N N . VAL A 1 96 ? -19.534 -7.921 24.505 1.00 92.12 96 VAL A N 1
ATOM 787 C CA . VAL A 1 96 ? -19.200 -8.143 23.100 1.00 92.12 96 VAL A CA 1
ATOM 788 C C . VAL A 1 96 ? -17.838 -8.812 23.046 1.00 92.12 96 VAL A C 1
ATOM 790 O O . VAL A 1 96 ? -16.890 -8.349 23.684 1.00 92.12 96 VAL A O 1
ATOM 793 N N . ASP A 1 97 ? -17.747 -9.902 22.292 1.00 92.69 97 ASP A N 1
ATOM 794 C CA . ASP A 1 97 ? -16.474 -10.557 22.033 1.00 92.69 97 ASP A CA 1
ATOM 795 C C . ASP A 1 97 ? -15.741 -9.826 20.900 1.00 92.69 97 ASP A C 1
ATOM 797 O O . ASP A 1 97 ? -16.208 -9.785 19.764 1.00 92.69 97 ASP A O 1
ATOM 801 N N . PHE A 1 98 ? -14.594 -9.230 21.223 1.00 92.81 98 PHE A N 1
ATOM 802 C CA . PHE A 1 98 ? -13.727 -8.544 20.259 1.00 92.81 98 PHE A CA 1
ATOM 803 C C . PHE A 1 98 ? -12.594 -9.438 19.734 1.00 92.81 98 PHE A C 1
ATOM 805 O O . PHE A 1 98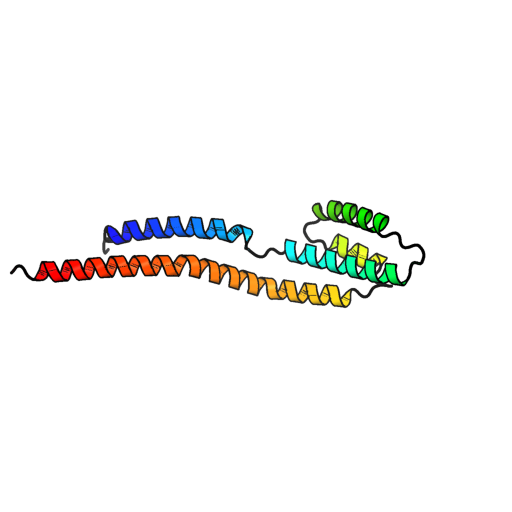 ? -11.715 -8.952 19.020 1.00 92.81 98 PHE A O 1
ATOM 812 N N . SER A 1 99 ? -12.568 -10.723 20.098 1.00 93.12 99 SER A N 1
ATOM 813 C CA . SER A 1 99 ? -11.502 -11.643 19.694 1.00 93.12 99 SER A CA 1
ATOM 814 C C . SER A 1 99 ? -11.441 -11.838 18.178 1.00 93.12 99 SER A C 1
ATOM 816 O O . SER A 1 99 ? -10.342 -11.857 17.618 1.00 93.12 99 SER A O 1
ATOM 818 N N . ASP A 1 100 ? -12.593 -11.888 17.505 1.00 92.94 100 ASP A N 1
ATOM 819 C CA . ASP A 1 100 ? -12.675 -11.991 16.045 1.00 92.94 100 ASP A CA 1
ATOM 820 C C . ASP A 1 100 ? -12.098 -10.741 15.366 1.00 92.94 100 ASP A C 1
ATOM 822 O O . ASP A 1 100 ? -11.241 -10.851 14.488 1.00 92.94 100 ASP A O 1
ATOM 826 N N . VAL A 1 101 ? -12.471 -9.549 15.848 1.00 92.56 101 VAL A N 1
ATOM 827 C CA . VAL A 1 101 ? -11.967 -8.259 15.338 1.00 92.56 101 VAL A CA 1
ATOM 828 C C . VAL A 1 101 ? -10.450 -8.145 15.517 1.00 92.56 101 VAL A C 1
ATOM 830 O O . VAL A 1 101 ? -9.737 -7.706 14.615 1.00 92.56 101 VAL A O 1
ATOM 833 N N . GLU A 1 102 ? -9.928 -8.562 16.672 1.00 92.69 102 GLU A N 1
ATOM 834 C CA . GLU A 1 102 ? -8.489 -8.549 16.951 1.00 92.69 102 GLU A CA 1
ATOM 835 C C . GLU A 1 102 ? -7.727 -9.580 16.106 1.00 92.69 102 GLU A C 1
ATOM 837 O O . GLU A 1 102 ? -6.615 -9.311 15.644 1.00 92.69 102 GLU A O 1
ATOM 842 N N . THR A 1 103 ? -8.317 -10.755 15.883 1.00 95.00 103 THR A N 1
ATOM 843 C CA . THR A 1 103 ? -7.725 -11.801 15.043 1.00 95.00 103 THR A CA 1
ATOM 844 C C . THR A 1 103 ? -7.636 -11.341 13.593 1.00 95.00 103 THR A C 1
ATOM 846 O O . THR A 1 103 ? -6.579 -11.476 12.974 1.00 95.00 103 THR A O 1
ATOM 849 N N . GLU A 1 104 ? -8.707 -10.752 13.063 1.00 93.00 104 GLU A N 1
ATOM 850 C CA . GLU A 1 104 ? -8.735 -10.209 11.708 1.00 93.00 104 GLU A CA 1
ATOM 851 C C . GLU A 1 104 ? -7.740 -9.053 11.546 1.00 93.00 104 GLU A C 1
ATOM 853 O O . GLU A 1 104 ? -6.952 -9.040 10.600 1.00 93.00 104 GLU A O 1
ATOM 858 N N . TYR A 1 105 ? -7.691 -8.134 12.515 1.00 92.25 105 TYR A N 1
ATOM 859 C CA . TYR A 1 105 ? -6.716 -7.044 12.534 1.00 92.25 105 TYR A CA 1
ATOM 860 C C . TYR A 1 105 ? -5.275 -7.561 12.465 1.00 92.25 105 TYR A C 1
ATOM 862 O O . TYR A 1 105 ? -4.487 -7.098 11.639 1.00 92.25 105 TYR A O 1
ATOM 870 N N . ARG A 1 106 ? -4.925 -8.560 13.285 1.00 93.50 106 ARG A N 1
ATOM 871 C CA . ARG A 1 106 ? -3.584 -9.170 13.269 1.00 93.50 106 ARG A CA 1
ATOM 872 C C . ARG A 1 106 ? -3.266 -9.811 11.927 1.00 93.50 106 ARG A C 1
ATOM 874 O O . ARG A 1 106 ? -2.178 -9.594 11.406 1.00 93.50 106 ARG A O 1
ATOM 881 N N . GLN A 1 107 ? -4.218 -10.538 11.347 1.00 94.94 107 GLN A N 1
ATOM 882 C CA . GLN A 1 107 ? -4.047 -11.137 10.024 1.00 94.94 107 GLN A CA 1
ATOM 883 C C . GLN A 1 107 ? -3.802 -10.076 8.944 1.00 94.94 107 GLN A C 1
ATOM 885 O O . GLN A 1 107 ? -2.910 -10.254 8.117 1.00 94.94 107 GLN A O 1
ATOM 890 N N . GLN A 1 108 ? -4.541 -8.964 8.965 1.00 92.88 108 GLN A N 1
ATOM 891 C CA . GLN A 1 108 ? -4.360 -7.869 8.008 1.00 92.88 108 GLN A CA 1
ATOM 892 C C . GLN A 1 108 ? -3.021 -7.143 8.205 1.00 92.88 108 GLN A C 1
ATOM 894 O O . GLN A 1 108 ? -2.345 -6.831 7.226 1.00 92.88 108 GLN A O 1
ATOM 899 N N . ILE A 1 109 ? -2.594 -6.910 9.450 1.00 92.25 109 ILE A N 1
ATOM 900 C CA . ILE A 1 109 ? -1.290 -6.299 9.753 1.00 92.25 109 ILE A CA 1
ATOM 901 C C . ILE A 1 109 ? -0.132 -7.205 9.321 1.00 92.25 109 ILE A C 1
ATOM 903 O O . ILE A 1 109 ? 0.824 -6.722 8.713 1.00 92.25 109 ILE A O 1
ATOM 907 N N . ASP A 1 110 ? -0.218 -8.508 9.580 1.00 93.44 110 ASP A N 1
ATOM 908 C CA . ASP A 1 110 ? 0.809 -9.462 9.155 1.00 93.44 110 ASP A CA 1
ATOM 909 C C . ASP A 1 110 ? 0.846 -9.591 7.621 1.00 93.44 110 ASP A C 1
ATOM 911 O O . ASP A 1 110 ? 1.920 -9.680 7.017 1.00 93.44 110 ASP A O 1
ATOM 915 N N . ALA A 1 111 ? -0.320 -9.530 6.968 1.00 93.50 111 ALA A N 1
ATOM 916 C CA . ALA A 1 111 ? -0.434 -9.504 5.513 1.00 93.50 111 ALA A CA 1
ATOM 917 C C . ALA A 1 111 ? 0.032 -8.175 4.896 1.00 93.50 111 ALA A C 1
ATOM 919 O O . ALA A 1 111 ? 0.489 -8.176 3.753 1.00 93.50 111 ALA A O 1
ATOM 920 N N . LEU A 1 112 ? 0.010 -7.061 5.638 1.00 93.56 112 LEU A N 1
ATOM 921 C CA . LEU A 1 112 ? 0.346 -5.733 5.120 1.00 93.56 112 LEU A CA 1
ATOM 922 C C . LEU A 1 112 ? 1.745 -5.690 4.505 1.00 93.56 112 LEU A C 1
ATOM 924 O O . LEU A 1 112 ? 1.926 -5.113 3.436 1.00 93.56 112 LEU A O 1
ATOM 928 N N . LEU A 1 113 ? 2.740 -6.310 5.147 1.00 90.94 113 LEU A N 1
ATOM 929 C CA . LEU A 1 113 ? 4.098 -6.357 4.596 1.00 90.94 113 LEU A CA 1
ATOM 930 C C . LEU A 1 113 ? 4.139 -7.121 3.269 1.00 90.94 113 LEU A C 1
ATOM 932 O O . LEU A 1 113 ? 4.833 -6.706 2.338 1.00 90.94 113 LEU A O 1
ATOM 936 N N . MET A 1 114 ? 3.380 -8.214 3.168 1.00 93.69 114 MET A N 1
ATOM 937 C CA . MET A 1 114 ? 3.261 -8.987 1.934 1.00 93.69 114 MET A CA 1
ATOM 938 C C . MET A 1 114 ? 2.551 -8.176 0.844 1.00 93.69 114 MET A C 1
ATOM 940 O O . MET A 1 114 ? 3.015 -8.145 -0.296 1.00 93.69 114 MET A O 1
ATOM 944 N N . ASP A 1 115 ? 1.476 -7.468 1.183 1.00 92.25 115 ASP A N 1
ATOM 945 C CA . ASP A 1 115 ? 0.720 -6.645 0.240 1.00 92.25 115 ASP A CA 1
ATOM 946 C C . ASP A 1 115 ? 1.515 -5.423 -0.232 1.00 92.25 115 ASP A C 1
ATOM 948 O O . ASP A 1 115 ? 1.521 -5.107 -1.425 1.00 92.25 115 ASP A O 1
ATOM 952 N N . GLN A 1 116 ? 2.279 -4.787 0.660 1.00 93.38 116 GLN A N 1
ATOM 953 C CA . GLN A 1 116 ? 3.228 -3.730 0.306 1.00 93.38 116 GLN A CA 1
ATOM 954 C C . GLN A 1 116 ? 4.322 -4.262 -0.623 1.00 93.38 116 GLN A C 1
ATOM 956 O O . GLN A 1 116 ? 4.591 -3.658 -1.663 1.00 93.38 116 GLN A O 1
ATOM 961 N N . ALA A 1 117 ? 4.916 -5.417 -0.307 1.00 94.56 117 ALA A N 1
ATOM 962 C CA . ALA A 1 117 ? 5.926 -6.042 -1.157 1.00 94.56 117 ALA A CA 1
ATOM 963 C C . ALA A 1 117 ? 5.365 -6.397 -2.543 1.00 94.56 117 ALA A C 1
ATOM 965 O O . ALA A 1 117 ? 6.015 -6.152 -3.563 1.00 94.56 117 ALA A O 1
ATOM 966 N N . LYS A 1 118 ? 4.134 -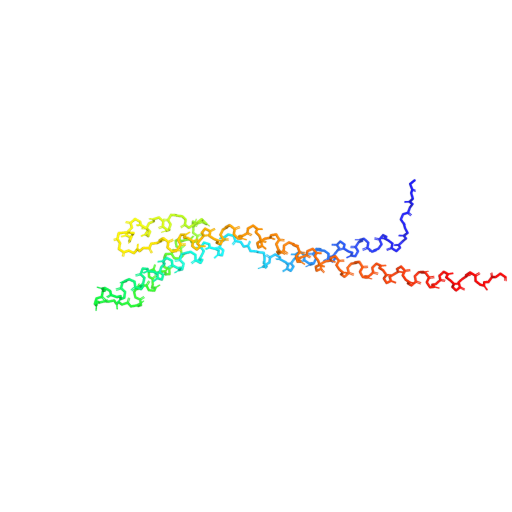6.913 -2.599 1.00 94.94 118 LYS A N 1
ATOM 967 C CA . LYS A 1 118 ? 3.425 -7.212 -3.844 1.00 94.94 118 LYS A CA 1
ATOM 968 C C . LYS A 1 118 ? 3.160 -5.944 -4.655 1.00 94.94 118 LYS A C 1
ATOM 970 O O . LYS A 1 118 ? 3.438 -5.933 -5.852 1.00 94.94 118 LYS A O 1
ATOM 975 N N . SER A 1 119 ? 2.683 -4.876 -4.018 1.00 93.44 119 SER A N 1
ATOM 976 C CA . SER A 1 119 ? 2.429 -3.584 -4.669 1.00 93.44 119 SER A CA 1
ATOM 977 C C . SER A 1 119 ? 3.716 -2.973 -5.240 1.00 93.44 119 SER A C 1
ATOM 979 O O . SER A 1 119 ? 3.753 -2.567 -6.407 1.00 93.44 119 SER A O 1
ATOM 981 N N . ILE A 1 120 ? 4.818 -3.017 -4.482 1.00 94.81 120 ILE A N 1
ATOM 982 C CA . ILE A 1 120 ? 6.148 -2.596 -4.952 1.00 94.81 120 ILE A CA 1
ATOM 983 C C . ILE A 1 120 ? 6.588 -3.447 -6.146 1.00 94.81 120 ILE A C 1
ATOM 985 O O . ILE A 1 120 ? 7.017 -2.904 -7.164 1.00 94.81 120 ILE A O 1
ATOM 989 N N . GLY A 1 121 ? 6.452 -4.772 -6.058 1.00 96.25 121 GLY A N 1
ATOM 990 C CA . GLY A 1 121 ? 6.816 -5.690 -7.137 1.00 96.25 121 GLY A CA 1
ATOM 991 C C . GLY A 1 121 ? 6.042 -5.415 -8.427 1.00 96.25 121 GLY A C 1
ATOM 992 O O . GLY A 1 121 ? 6.641 -5.308 -9.496 1.00 96.25 121 GLY A O 1
ATOM 993 N N . VAL A 1 122 ? 4.724 -5.226 -8.332 1.00 95.56 122 VAL A N 1
ATOM 994 C CA . VAL A 1 122 ? 3.872 -4.876 -9.479 1.00 95.56 122 VAL A CA 1
ATOM 995 C C . VAL A 1 122 ? 4.274 -3.524 -10.070 1.00 95.56 122 VAL A C 1
ATOM 997 O O . VAL A 1 122 ? 4.412 -3.415 -11.287 1.00 95.56 122 VAL A O 1
ATOM 1000 N N . THR A 1 123 ? 4.534 -2.520 -9.230 1.00 95.81 123 THR A N 1
ATOM 1001 C CA . THR A 1 123 ? 4.980 -1.186 -9.665 1.00 95.81 123 THR A CA 1
ATOM 1002 C C . THR A 1 123 ? 6.312 -1.258 -10.418 1.00 95.81 123 THR A C 1
ATOM 1004 O O . THR A 1 123 ? 6.461 -0.680 -11.497 1.00 95.81 123 THR A O 1
ATOM 1007 N N . LEU A 1 124 ? 7.274 -2.026 -9.897 1.00 96.12 124 LEU A N 1
ATOM 1008 C CA . LEU A 1 124 ? 8.563 -2.249 -10.551 1.00 96.12 124 LEU A CA 1
ATOM 1009 C C . LEU A 1 124 ? 8.406 -2.969 -11.891 1.00 96.12 124 LEU A C 1
ATOM 1011 O O . LEU A 1 124 ? 9.053 -2.577 -12.859 1.00 96.12 124 LEU A O 1
ATOM 1015 N N . LEU A 1 125 ? 7.541 -3.981 -11.980 1.00 97.56 125 LEU A N 1
ATOM 1016 C CA . LEU A 1 125 ? 7.274 -4.694 -13.232 1.00 97.56 125 LEU A CA 1
ATOM 1017 C C . LEU A 1 125 ? 6.602 -3.794 -14.274 1.00 97.56 125 LEU A C 1
ATOM 1019 O O . LEU A 1 125 ? 7.009 -3.806 -15.438 1.00 97.56 125 LEU A O 1
ATOM 1023 N N . ALA A 1 126 ? 5.624 -2.987 -13.857 1.00 95.38 126 ALA A N 1
ATOM 1024 C CA . ALA A 1 126 ? 4.932 -2.034 -14.720 1.00 95.38 126 ALA A CA 1
ATOM 1025 C C . ALA A 1 126 ? 5.892 -1.000 -15.330 1.00 95.38 126 ALA A C 1
ATOM 1027 O O . ALA A 1 126 ? 5.717 -0.607 -16.479 1.00 95.38 126 ALA A O 1
ATOM 1028 N N . TRP A 1 127 ? 6.939 -0.605 -14.602 1.00 97.19 127 TRP A N 1
ATOM 1029 C CA . TRP A 1 127 ? 8.009 0.241 -15.130 1.00 97.19 127 TRP A CA 1
ATOM 1030 C C . TRP A 1 127 ? 9.029 -0.535 -15.981 1.00 97.19 127 TRP A C 1
ATOM 1032 O O . TRP A 1 127 ? 9.372 -0.118 -17.090 1.00 97.19 127 TRP A O 1
ATOM 1042 N N . PHE A 1 128 ? 9.524 -1.664 -15.476 1.00 97.31 128 PHE A N 1
ATOM 1043 C CA . PHE A 1 128 ? 10.658 -2.388 -16.050 1.00 97.31 128 PHE A CA 1
ATOM 1044 C C . PHE A 1 128 ? 10.328 -3.034 -17.397 1.00 97.31 128 PHE A C 1
ATOM 1046 O O . PHE A 1 128 ? 11.128 -2.950 -18.331 1.00 97.31 128 PHE A O 1
ATOM 1053 N N . ILE A 1 129 ? 9.148 -3.652 -17.530 1.00 97.69 129 ILE A N 1
ATOM 1054 C CA . ILE A 1 129 ? 8.766 -4.388 -18.743 1.00 97.69 129 ILE A CA 1
ATOM 1055 C C . ILE A 1 129 ? 8.731 -3.461 -19.974 1.00 97.69 129 ILE A C 1
ATOM 1057 O O . ILE A 1 129 ? 9.423 -3.767 -20.952 1.00 97.69 129 ILE A O 1
ATOM 1061 N N . PRO A 1 130 ? 8.022 -2.311 -19.960 1.00 96.88 130 PRO A N 1
ATOM 1062 C CA . PRO A 1 130 ? 8.036 -1.381 -21.089 1.00 96.88 130 PRO A CA 1
ATOM 1063 C C . PRO A 1 130 ? 9.433 -0.834 -21.393 1.00 96.88 130 PRO A C 1
ATOM 1065 O O . PRO A 1 130 ? 9.828 -0.735 -22.554 1.00 96.88 130 PRO A O 1
ATOM 1068 N N . VAL A 1 131 ? 10.211 -0.518 -20.355 1.00 97.31 131 VAL A N 1
ATOM 1069 C CA . VAL A 1 131 ? 11.565 0.039 -20.483 1.00 97.31 131 VAL A CA 1
ATOM 1070 C C . VAL A 1 131 ? 12.508 -0.930 -21.198 1.00 97.31 131 VAL A C 1
ATOM 1072 O O . VAL A 1 131 ? 13.214 -0.532 -22.133 1.00 97.31 131 VAL A O 1
ATOM 1075 N N . VAL A 1 132 ? 12.489 -2.206 -20.806 1.00 96.50 132 VAL A N 1
ATOM 1076 C CA . VAL A 1 132 ? 13.274 -3.265 -21.453 1.00 96.50 132 VAL A CA 1
ATOM 1077 C C . VAL A 1 132 ? 12.785 -3.511 -22.876 1.00 96.50 132 VAL A C 1
ATOM 1079 O O . VAL A 1 132 ? 13.607 -3.606 -23.787 1.00 96.50 132 VAL A O 1
ATOM 1082 N N . ALA A 1 133 ? 11.470 -3.549 -23.104 1.00 96.62 133 ALA A N 1
ATOM 1083 C CA . ALA A 1 133 ? 10.909 -3.735 -24.440 1.00 96.62 133 ALA A CA 1
ATOM 1084 C C . ALA A 1 133 ? 11.380 -2.639 -25.413 1.00 96.62 133 ALA A C 1
ATOM 1086 O O . ALA A 1 133 ? 11.885 -2.941 -26.494 1.00 96.62 133 ALA A O 1
ATOM 1087 N N . VAL A 1 134 ? 11.310 -1.367 -25.006 1.00 95.81 134 VAL A N 1
ATOM 1088 C CA . VAL A 1 134 ? 11.781 -0.231 -25.817 1.00 95.81 134 VAL A CA 1
ATOM 1089 C C . VAL A 1 134 ? 13.288 -0.308 -26.076 1.00 95.81 134 VAL A C 1
ATOM 1091 O O . VAL A 1 134 ? 13.739 -0.011 -27.185 1.00 95.81 134 VAL A O 1
ATOM 1094 N N . TYR A 1 135 ? 14.079 -0.742 -25.089 1.00 94.56 135 TYR A N 1
ATOM 1095 C CA . TYR A 1 135 ? 15.519 -0.931 -25.277 1.00 94.56 135 TYR A CA 1
ATOM 1096 C C . TYR A 1 135 ? 15.821 -1.972 -26.358 1.00 94.56 135 TYR A C 1
ATOM 1098 O O . TYR A 1 135 ? 16.612 -1.712 -27.269 1.00 94.56 135 TYR A O 1
ATOM 1106 N N . LEU A 1 136 ? 15.173 -3.138 -26.265 1.00 95.12 136 LEU A N 1
ATOM 1107 C CA . LEU A 1 136 ? 15.358 -4.250 -27.197 1.00 95.12 136 LEU A CA 1
ATOM 1108 C C . LEU A 1 136 ? 14.920 -3.877 -28.615 1.00 95.12 136 LEU A C 1
ATOM 1110 O O . LEU A 1 136 ? 15.611 -4.222 -29.572 1.00 95.12 136 LEU A O 1
ATOM 1114 N N . LEU A 1 137 ? 13.835 -3.112 -28.759 1.00 94.69 137 LEU A N 1
ATOM 1115 C CA . LEU A 1 137 ? 13.397 -2.589 -30.054 1.00 94.69 137 LEU A CA 1
ATOM 1116 C C . LEU A 1 137 ? 14.445 -1.660 -30.677 1.00 94.69 137 LEU A C 1
ATOM 1118 O O . LEU A 1 137 ? 14.819 -1.838 -31.836 1.00 94.69 137 LEU A O 1
ATOM 1122 N N . GLY A 1 138 ? 14.974 -0.706 -29.904 1.00 91.31 138 GLY A N 1
ATOM 1123 C CA . GLY A 1 138 ? 16.030 0.188 -30.386 1.00 91.31 138 GLY A CA 1
ATOM 1124 C C . GLY A 1 138 ? 17.310 -0.556 -30.770 1.00 91.31 138 GLY A C 1
ATOM 1125 O O . GLY A 1 138 ? 17.934 -0.246 -31.787 1.00 91.31 138 GLY A O 1
ATOM 1126 N N . PHE A 1 139 ? 17.673 -1.580 -29.995 1.00 91.44 139 PHE A N 1
ATOM 1127 C CA . PHE A 1 139 ? 18.798 -2.455 -30.310 1.00 91.44 139 PHE A CA 1
ATOM 1128 C C . PHE A 1 139 ? 18.569 -3.242 -31.611 1.00 91.44 139 PHE A C 1
ATOM 1130 O O . PHE A 1 139 ? 19.457 -3.282 -32.462 1.00 91.44 139 PHE A O 1
ATOM 1137 N N . GLY A 1 140 ? 17.371 -3.802 -31.806 1.00 93.31 140 GLY A N 1
ATOM 1138 C CA . GLY A 1 140 ? 16.999 -4.522 -33.026 1.00 93.31 140 GLY A CA 1
ATOM 1139 C C . GLY A 1 140 ? 17.098 -3.651 -34.281 1.00 93.31 140 GLY A C 1
ATOM 1140 O O . GLY A 1 140 ? 17.697 -4.064 -35.272 1.00 93.31 140 GLY A O 1
ATOM 1141 N N . VAL A 1 141 ? 16.601 -2.411 -34.225 1.00 91.31 141 VAL A N 1
ATOM 1142 C CA . VAL A 1 141 ? 16.704 -1.455 -35.345 1.00 91.31 141 VAL A CA 1
ATOM 1143 C C . VAL A 1 141 ? 18.165 -1.131 -35.669 1.00 91.31 141 VAL A C 1
ATOM 1145 O O . VAL A 1 141 ? 18.549 -1.118 -36.840 1.00 91.31 141 VAL A O 1
ATOM 1148 N N . ALA A 1 142 ? 18.998 -0.904 -34.650 1.00 88.12 142 ALA A N 1
ATOM 1149 C CA . ALA A 1 142 ? 20.420 -0.632 -34.843 1.00 88.12 142 ALA A CA 1
ATOM 1150 C C . ALA A 1 142 ? 21.162 -1.822 -35.476 1.00 88.12 142 ALA A C 1
ATOM 1152 O O . ALA A 1 142 ? 22.016 -1.616 -36.339 1.00 88.12 142 ALA A O 1
ATOM 1153 N N . TRP A 1 143 ? 20.816 -3.049 -35.078 1.00 91.38 143 TRP A N 1
ATOM 1154 C CA . TRP A 1 143 ? 21.383 -4.279 -35.633 1.00 91.38 143 TRP A CA 1
ATOM 1155 C C . TRP A 1 143 ? 20.991 -4.496 -37.102 1.00 91.38 143 TRP A C 1
ATOM 1157 O O . TRP A 1 143 ? 21.837 -4.811 -37.936 1.00 91.38 143 TRP A O 1
ATOM 1167 N N . ILE A 1 144 ? 19.729 -4.242 -37.457 1.00 91.94 144 ILE A N 1
ATOM 1168 C CA . ILE A 1 144 ? 19.272 -4.313 -38.852 1.00 91.94 144 ILE A CA 1
ATOM 1169 C C . ILE A 1 144 ? 19.983 -3.247 -39.702 1.00 91.94 144 ILE A C 1
ATOM 1171 O O . ILE A 1 144 ? 20.490 -3.536 -40.788 1.00 91.94 144 ILE A O 1
ATOM 1175 N N . ALA A 1 145 ? 20.079 -2.012 -39.201 1.00 88.06 145 ALA A N 1
ATOM 1176 C CA . ALA A 1 145 ? 20.726 -0.914 -39.913 1.00 88.06 145 ALA A CA 1
ATOM 1177 C C . ALA A 1 145 ? 22.234 -1.140 -40.137 1.00 88.06 145 ALA A C 1
ATOM 1179 O O . ALA A 1 145 ? 22.771 -0.722 -41.168 1.00 88.06 145 ALA A O 1
ATOM 1180 N N . SER A 1 146 ? 22.928 -1.788 -39.195 1.00 86.69 146 SER A N 1
ATOM 1181 C CA . SER A 1 146 ? 24.345 -2.129 -39.356 1.00 86.69 146 SER A CA 1
ATOM 1182 C C . SER A 1 146 ? 24.551 -3.253 -40.374 1.00 86.69 146 SER A C 1
ATOM 1184 O O . SER A 1 146 ? 25.461 -3.145 -41.197 1.00 86.69 146 SER A O 1
ATOM 1186 N N . GLY A 1 147 ? 23.670 -4.260 -40.398 1.00 87.94 147 GLY A N 1
ATOM 1187 C CA . GLY A 1 147 ? 23.696 -5.344 -41.384 1.00 87.94 147 GLY A CA 1
ATOM 1188 C C . GLY A 1 147 ? 23.627 -4.849 -42.833 1.00 87.94 147 GLY A C 1
ATOM 1189 O O . GLY A 1 147 ? 24.404 -5.290 -43.676 1.00 87.94 147 GLY A O 1
ATOM 1190 N N . PHE A 1 148 ? 22.780 -3.856 -43.126 1.00 87.56 148 PHE A N 1
ATOM 1191 C CA . PHE A 1 148 ? 22.676 -3.285 -44.478 1.00 87.56 148 PHE A CA 1
ATOM 1192 C C . PHE A 1 148 ? 23.857 -2.389 -44.884 1.00 87.56 148 PHE A C 1
ATOM 1194 O O . PHE A 1 148 ? 24.128 -2.230 -46.074 1.00 87.56 148 PHE A O 1
ATOM 1201 N N . ARG A 1 149 ? 24.581 -1.793 -43.927 1.00 76.69 149 ARG A N 1
ATOM 1202 C CA . ARG A 1 149 ? 25.757 -0.949 -44.219 1.00 76.69 149 ARG A CA 1
ATOM 1203 C C . ARG A 1 149 ? 27.028 -1.751 -44.493 1.00 76.69 149 ARG A C 1
ATOM 1205 O O . ARG A 1 149 ? 27.916 -1.223 -45.154 1.00 76.69 149 ARG A O 1
ATOM 1212 N N . GLY A 1 150 ? 27.104 -3.000 -44.033 1.00 68.56 150 GLY A N 1
ATOM 1213 C CA . GLY A 1 150 ? 28.258 -3.878 -44.248 1.00 68.56 150 GLY A CA 1
ATOM 1214 C C . GLY A 1 150 ? 28.445 -4.370 -45.690 1.00 68.56 150 GLY A C 1
ATOM 1215 O O . GLY A 1 150 ? 29.501 -4.903 -45.995 1.00 68.56 150 GLY A O 1
ATOM 1216 N N . ASN A 1 151 ? 27.464 -4.170 -46.580 1.00 57.78 151 ASN A N 1
ATOM 1217 C CA . ASN A 1 151 ? 27.465 -4.723 -47.944 1.00 57.78 151 ASN A CA 1
ATOM 1218 C C . ASN A 1 151 ? 27.873 -3.716 -49.042 1.00 57.78 151 ASN A C 1
ATOM 1220 O O . ASN A 1 151 ? 27.538 -3.891 -50.211 1.00 57.78 151 ASN A O 1
ATOM 1224 N N . ARG A 1 152 ? 28.565 -2.631 -48.671 1.00 55.69 152 ARG A N 1
ATOM 1225 C CA . ARG A 1 152 ? 29.239 -1.716 -49.609 1.00 55.69 152 ARG A CA 1
ATOM 1226 C C . ARG A 1 152 ? 30.754 -1.908 -49.487 1.00 55.69 152 ARG A C 1
ATOM 1228 O O . ARG A 1 152 ? 31.425 -1.065 -48.896 1.00 55.69 152 ARG A O 1
ATOM 1235 N N . SER A 1 153 ? 31.269 -3.024 -49.999 1.00 50.59 153 SER A N 1
ATOM 1236 C CA . SER A 1 153 ? 32.686 -3.178 -50.359 1.00 50.59 153 SER A CA 1
ATOM 1237 C C . SER A 1 153 ? 32.779 -3.579 -51.817 1.00 50.59 153 SER A C 1
ATOM 1239 O O . SER A 1 153 ? 32.090 -4.570 -52.150 1.00 50.59 153 SER A O 1
#

Radius of gyration: 27.84 Å; chains: 1; bounding box: 72×25×79 Å